Protein AF-A0AAW8API3-F1 (afdb_monomer_lite)

Sequence (40 aa):
KPLGLNGALQLAGMQFHGQQHRALEDARNTARLLPLILPV

Radius of gyration: 10.2 Å; chains: 1; bounding box: 29×16×21 Å

Secondary structure (DSSP, 8-state):
-PPPHHHHHHHTT----S-TT-HHHHHHHHHTTHHHHS--

pLDDT: mean 90.56, std 6.21, range [74.5, 95.5]

InterPro domains:
  IPR012337 Ribonuclease H-like superfamily [SSF53098] (2-38)
  IPR036397 Ribonuclease H superfamily [G3DSA:3.30.420.10] (1-39)

Structure (mmCIF, N/CA/C/O backbone):
data_AF-A0AAW8API3-F1
#
_entry.id   AF-A0AAW8API3-F1
#
loop_
_atom_site.group_PDB
_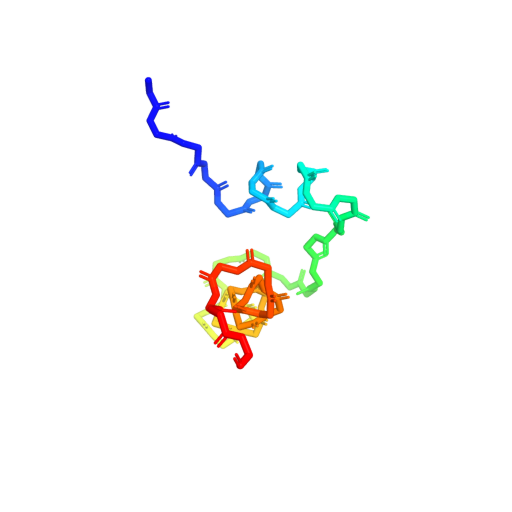atom_site.id
_atom_site.type_symbol
_atom_site.label_atom_id
_atom_site.label_alt_id
_atom_site.label_comp_id
_atom_site.label_asym_id
_atom_site.label_entity_id
_atom_site.label_seq_id
_atom_site.pdbx_PDB_ins_code
_atom_site.Cartn_x
_atom_site.Cartn_y
_atom_site.Cartn_z
_atom_site.occupancy
_atom_site.B_iso_or_equiv
_atom_site.auth_seq_id
_atom_site.auth_comp_id
_atom_site.auth_asym_id
_atom_site.auth_atom_id
_atom_site.pdbx_PDB_model_num
ATOM 1 N N . LYS A 1 1 ? 12.299 4.938 7.832 1.00 75.69 1 LYS A N 1
ATOM 2 C CA . LYS A 1 1 ? 12.312 4.706 6.362 1.00 75.69 1 LYS A CA 1
ATOM 3 C C . LYS A 1 1 ? 10.887 4.323 5.963 1.00 75.69 1 LYS A C 1
ATOM 5 O O . LYS A 1 1 ? 10.358 3.461 6.654 1.00 75.69 1 LYS A O 1
ATOM 10 N N . PRO A 1 2 ? 10.235 4.972 4.980 1.00 74.50 2 PRO A N 1
ATOM 11 C CA . PRO A 1 2 ? 8.871 4.603 4.599 1.00 74.50 2 PRO A CA 1
ATOM 12 C C . PRO A 1 2 ? 8.836 3.174 4.045 1.00 74.50 2 PRO A C 1
ATOM 14 O O . PRO A 1 2 ? 9.779 2.738 3.381 1.00 74.50 2 PRO A O 1
ATOM 17 N N . LEU A 1 3 ? 7.768 2.449 4.366 1.00 84.94 3 LEU A N 1
ATOM 18 C CA . LEU A 1 3 ? 7.537 1.083 3.915 1.00 84.94 3 LEU A CA 1
ATOM 19 C C . LEU A 1 3 ? 7.102 1.098 2.442 1.00 84.94 3 LEU A C 1
ATOM 21 O O . LEU A 1 3 ? 6.231 1.879 2.065 1.00 84.94 3 LEU A O 1
ATOM 25 N N . GLY A 1 4 ? 7.710 0.255 1.606 1.00 91.00 4 GLY A N 1
ATOM 26 C CA . GLY A 1 4 ? 7.274 0.079 0.216 1.00 91.00 4 GLY 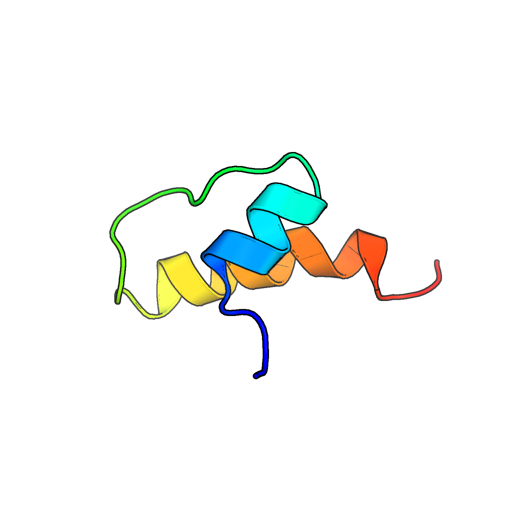A CA 1
ATOM 27 C C . GLY A 1 4 ? 5.976 -0.731 0.110 1.00 91.00 4 GLY A C 1
ATOM 28 O O . GLY A 1 4 ? 5.562 -1.374 1.074 1.00 91.00 4 GLY A O 1
ATOM 29 N N . LEU A 1 5 ? 5.374 -0.764 -1.085 1.00 91.38 5 LEU A N 1
ATOM 30 C CA . LEU A 1 5 ? 4.105 -1.459 -1.350 1.00 91.38 5 LEU A CA 1
ATOM 31 C C . LEU A 1 5 ? 4.105 -2.925 -0.878 1.00 91.38 5 LEU A C 1
ATOM 33 O O . LEU A 1 5 ? 3.177 -3.343 -0.194 1.00 91.38 5 LEU A O 1
ATOM 37 N N . ASN A 1 6 ? 5.167 -3.687 -1.162 1.00 92.19 6 ASN A N 1
ATOM 38 C CA . ASN A 1 6 ? 5.278 -5.080 -0.706 1.00 9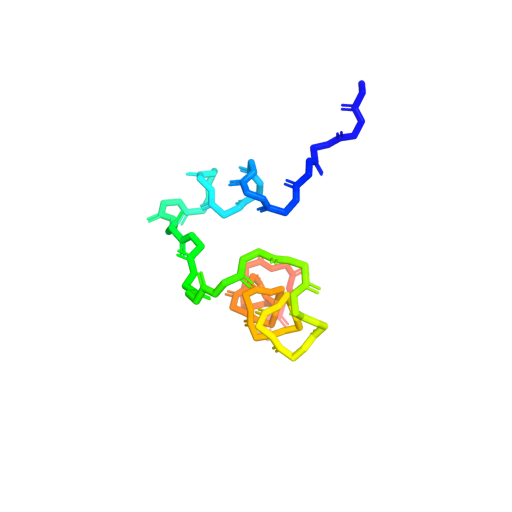2.19 6 ASN A CA 1
ATOM 39 C C . ASN A 1 6 ? 5.232 -5.212 0.816 1.00 92.19 6 ASN A C 1
ATOM 41 O O . ASN A 1 6 ? 4.582 -6.116 1.330 1.00 92.19 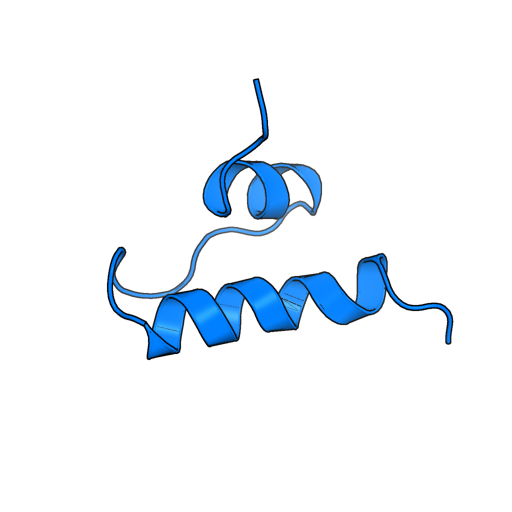6 ASN A O 1
ATOM 45 N N . GLY A 1 7 ? 5.893 -4.305 1.535 1.00 93.44 7 GLY A N 1
ATOM 46 C CA . GLY A 1 7 ? 5.861 -4.315 2.991 1.00 93.44 7 GLY A CA 1
ATOM 47 C C . GLY A 1 7 ? 4.470 -3.972 3.520 1.00 93.44 7 GLY A C 1
ATOM 48 O O . GLY A 1 7 ? 3.994 -4.619 4.447 1.00 93.44 7 GLY A O 1
ATOM 49 N N . ALA A 1 8 ? 3.787 -3.002 2.905 1.00 94.19 8 ALA A N 1
ATOM 50 C CA . ALA A 1 8 ? 2.423 -2.642 3.287 1.00 94.19 8 ALA A CA 1
ATOM 51 C C . ALA A 1 8 ? 1.447 -3.811 3.079 1.00 94.19 8 ALA A C 1
ATOM 53 O O . ALA A 1 8 ? 0.646 -4.111 3.961 1.00 94.19 8 ALA A O 1
ATOM 54 N N . LEU A 1 9 ? 1.567 -4.523 1.954 1.00 94.69 9 LEU A N 1
ATOM 55 C CA . LEU A 1 9 ? 0.795 -5.737 1.688 1.00 94.69 9 LEU A CA 1
ATOM 56 C C . LEU A 1 9 ? 1.087 -6.826 2.721 1.00 94.69 9 LEU A C 1
ATOM 58 O O . LEU A 1 9 ? 0.149 -7.395 3.269 1.00 94.69 9 LEU A O 1
ATOM 62 N N . GLN A 1 10 ? 2.358 -7.078 3.040 1.00 94.31 10 GLN A N 1
ATOM 63 C CA . GLN A 1 10 ? 2.736 -8.085 4.035 1.00 94.31 10 GLN A CA 1
ATOM 64 C C . GLN A 1 10 ? 2.148 -7.787 5.419 1.00 94.31 10 GLN A C 1
ATOM 66 O O . GLN A 1 10 ? 1.649 -8.704 6.068 1.00 94.31 10 GLN A O 1
ATOM 71 N N . LEU A 1 11 ? 2.139 -6.521 5.852 1.00 93.81 11 LEU A N 1
ATOM 72 C CA . LEU A 1 11 ? 1.500 -6.121 7.113 1.00 93.81 11 LEU A CA 1
ATOM 73 C C . LEU A 1 11 ? -0.018 -6.343 7.102 1.00 93.81 11 LEU A C 1
ATOM 75 O O . LEU A 1 11 ? -0.598 -6.654 8.137 1.00 93.81 11 LEU A O 1
ATOM 79 N N . ALA A 1 12 ? -0.649 -6.228 5.935 1.00 93.75 12 ALA A N 1
ATOM 80 C CA . ALA A 1 12 ? -2.058 -6.547 5.732 1.00 93.75 12 ALA A CA 1
ATOM 81 C C . ALA A 1 12 ? -2.332 -8.057 5.553 1.00 93.75 12 ALA A C 1
ATOM 83 O O . ALA A 1 12 ? -3.461 -8.438 5.247 1.00 93.75 12 ALA A O 1
ATOM 84 N N . GLY A 1 13 ? -1.321 -8.928 5.683 1.00 95.06 13 GLY A N 1
ATOM 85 C CA . GLY A 1 13 ? -1.452 -10.366 5.414 1.00 95.06 13 GLY A CA 1
ATOM 86 C C . GLY A 1 13 ? -1.649 -10.700 3.929 1.00 95.06 13 GLY A C 1
ATOM 87 O O . GLY A 1 13 ? -2.138 -11.774 3.585 1.00 95.06 13 GLY A O 1
ATOM 88 N N . MET A 1 14 ? -1.290 -9.777 3.036 1.00 95.38 14 MET A N 1
ATOM 89 C CA . MET A 1 14 ? -1.451 -9.886 1.590 1.00 95.38 14 MET A CA 1
ATOM 90 C C . MET A 1 14 ? -0.104 -10.080 0.889 1.00 95.38 14 MET A C 1
ATOM 92 O O . MET A 1 14 ? 0.942 -9.610 1.331 1.00 95.38 14 MET A O 1
ATOM 96 N N . GLN A 1 15 ? -0.140 -10.726 -0.273 1.00 94.69 15 GLN A N 1
ATOM 97 C CA . GLN A 1 15 ? 0.994 -10.800 -1.191 1.00 94.69 15 GLN A CA 1
ATOM 98 C C . GLN A 1 15 ? 0.755 -9.910 -2.410 1.00 94.69 15 GLN A C 1
ATOM 100 O O . GLN A 1 15 ? -0.394 -9.693 -2.819 1.00 94.69 15 GLN A O 1
ATOM 105 N N . PHE A 1 16 ? 1.847 -9.411 -2.989 1.00 94.12 16 PHE A N 1
ATOM 106 C CA . PHE A 1 16 ? 1.818 -8.730 -4.278 1.00 94.12 16 PHE A CA 1
ATOM 107 C C . PHE A 1 16 ? 1.340 -9.689 -5.366 1.00 94.12 16 PHE A C 1
ATOM 109 O O . PHE A 1 16 ? 1.815 -10.819 -5.456 1.00 94.12 16 PHE A O 1
ATOM 116 N N . HIS A 1 17 ? 0.400 -9.231 -6.187 1.00 94.88 17 HIS A N 1
ATOM 117 C CA . HIS A 1 17 ? -0.111 -9.988 -7.322 1.00 94.88 17 HIS A CA 1
ATOM 118 C C . HIS A 1 17 ? 0.374 -9.370 -8.636 1.00 94.88 17 HIS A C 1
ATOM 120 O O . HIS A 1 17 ? 0.131 -8.187 -8.873 1.00 94.88 17 HIS A O 1
ATOM 126 N N . GLY A 1 18 ? 0.971 -10.186 -9.507 1.00 92.31 18 GLY A N 1
ATOM 127 C CA . GLY A 1 18 ? 1.419 -9.776 -10.839 1.00 92.31 18 GLY A CA 1
ATOM 128 C C . GLY A 1 18 ? 2.918 -9.499 -10.914 1.00 92.31 18 GLY A C 1
ATOM 129 O O . GLY A 1 18 ? 3.690 -9.918 -10.050 1.00 92.31 18 GLY A O 1
ATOM 130 N N . GLN A 1 19 ? 3.335 -8.790 -11.957 1.00 90.88 19 GLN A N 1
ATOM 131 C CA . GLN A 1 19 ? 4.714 -8.376 -12.167 1.00 90.88 19 GLN A CA 1
ATOM 132 C C . GLN A 1 19 ? 5.008 -7.046 -11.459 1.00 90.88 19 GLN A C 1
ATOM 134 O O . GLN A 1 19 ? 4.291 -6.053 -11.578 1.00 90.88 19 GLN A O 1
ATOM 139 N N . GLN A 1 20 ? 6.126 -6.992 -10.738 1.00 81.00 20 GLN A N 1
ATOM 140 C CA . GLN A 1 20 ? 6.566 -5.731 -10.151 1.00 81.00 20 GLN A CA 1
ATOM 141 C C . GLN A 1 20 ? 6.895 -4.696 -11.236 1.00 81.00 20 GLN A C 1
ATOM 143 O O . GLN A 1 20 ? 7.389 -5.041 -12.314 1.00 81.00 20 GLN A O 1
ATOM 148 N N . HIS A 1 21 ? 6.658 -3.420 -10.919 1.00 77.19 21 HIS A N 1
ATOM 149 C CA . HIS A 1 21 ? 6.956 -2.266 -11.779 1.00 77.19 21 HIS A CA 1
ATOM 150 C C . HIS A 1 21 ? 6.064 -2.133 -13.022 1.00 77.19 21 HIS A C 1
ATOM 152 O O . HIS A 1 21 ? 6.341 -1.328 -13.915 1.00 77.19 21 HIS A O 1
ATOM 158 N N . ARG A 1 22 ? 4.957 -2.879 -13.085 1.00 88.94 22 ARG A N 1
ATOM 159 C CA . ARG A 1 22 ? 3.838 -2.563 -13.973 1.00 88.94 22 ARG A CA 1
ATOM 160 C C . ARG A 1 22 ? 2.868 -1.661 -13.224 1.00 88.94 22 ARG A C 1
ATOM 162 O O . ARG A 1 22 ? 2.188 -2.101 -12.303 1.00 88.94 22 ARG A O 1
ATOM 169 N N . ALA A 1 23 ? 2.735 -0.422 -13.693 1.00 90.94 23 ALA A N 1
ATOM 170 C CA . ALA A 1 23 ? 1.897 0.592 -13.050 1.00 90.94 23 ALA A CA 1
ATOM 171 C C . ALA A 1 23 ? 0.459 0.118 -12.763 1.00 90.94 23 ALA A C 1
ATOM 173 O O . ALA A 1 23 ? -0.098 0.422 -11.713 1.00 90.94 23 ALA A O 1
ATOM 174 N N . LEU A 1 24 ? -0.136 -0.666 -13.671 1.00 93.94 24 LEU A N 1
ATOM 175 C CA . LEU A 1 24 ? -1.481 -1.211 -13.478 1.00 93.94 24 LEU A CA 1
ATOM 176 C C . LEU A 1 24 ? -1.555 -2.220 -12.320 1.00 93.94 24 LEU A C 1
ATOM 178 O O . LEU A 1 24 ? -2.530 -2.232 -11.571 1.00 93.94 24 LEU A O 1
ATOM 182 N N . GLU A 1 25 ? -0.548 -3.077 -12.172 1.00 95.06 25 GLU A N 1
ATOM 183 C CA . GLU A 1 25 ? -0.503 -4.089 -11.114 1.00 95.06 25 GLU A CA 1
ATOM 184 C C . GLU A 1 25 ? -0.188 -3.440 -9.764 1.00 95.06 25 GLU A C 1
ATOM 186 O O . GLU A 1 25 ? -0.845 -3.753 -8.771 1.00 95.06 25 GLU A O 1
ATOM 191 N N . ASP A 1 26 ? 0.708 -2.451 -9.734 1.00 92.38 26 ASP A N 1
ATOM 192 C CA . ASP A 1 26 ? 0.962 -1.630 -8.545 1.00 92.38 26 ASP A CA 1
ATOM 193 C C . ASP A 1 26 ? -0.312 -0.894 -8.096 1.00 92.38 26 ASP A C 1
ATOM 195 O O . ASP A 1 26 ? -0.654 -0.914 -6.911 1.00 92.38 26 ASP A O 1
ATOM 199 N N . ALA A 1 27 ? -1.073 -0.315 -9.034 1.00 94.75 27 ALA A N 1
ATOM 200 C CA . ALA A 1 27 ? -2.342 0.350 -8.737 1.00 94.75 27 ALA A CA 1
ATOM 201 C C . ALA A 1 27 ? -3.379 -0.628 -8.167 1.00 94.75 27 ALA A C 1
ATOM 203 O O . ALA A 1 27 ? -4.028 -0.322 -7.167 1.00 94.75 27 ALA A O 1
ATOM 204 N N . ARG A 1 28 ? -3.502 -1.834 -8.742 1.00 95.50 28 ARG A N 1
ATOM 205 C CA . ARG A 1 28 ? -4.406 -2.879 -8.230 1.00 95.50 28 ARG A CA 1
ATOM 206 C C . ARG A 1 28 ? -4.018 -3.332 -6.827 1.00 95.50 28 ARG A C 1
ATOM 208 O O . ARG A 1 28 ? -4.882 -3.433 -5.961 1.00 95.50 28 ARG A O 1
ATOM 215 N N . ASN A 1 29 ? -2.735 -3.584 -6.584 1.00 95.38 29 ASN A N 1
ATOM 216 C CA . ASN A 1 29 ? -2.257 -3.979 -5.261 1.00 95.38 29 ASN A CA 1
ATOM 217 C C . ASN A 1 29 ? -2.421 -2.855 -4.230 1.00 95.38 29 ASN A C 1
ATOM 219 O O . ASN A 1 29 ? -2.805 -3.125 -3.098 1.00 95.38 29 ASN A O 1
ATOM 223 N N . THR A 1 30 ? -2.224 -1.599 -4.631 1.00 94.44 30 THR A N 1
ATOM 224 C CA . THR A 1 30 ? -2.487 -0.434 -3.774 1.00 94.44 30 THR A CA 1
ATOM 225 C C . THR A 1 30 ? -3.979 -0.307 -3.455 1.00 94.44 30 THR A C 1
ATOM 227 O O . THR A 1 30 ? -4.343 -0.116 -2.298 1.00 94.44 30 THR A O 1
ATOM 230 N N . ALA A 1 31 ? -4.861 -0.491 -4.444 1.00 95.50 31 ALA A N 1
ATOM 231 C CA . ALA A 1 31 ? -6.311 -0.424 -4.252 1.00 95.50 31 ALA A CA 1
ATOM 232 C C . ALA A 1 31 ? -6.827 -1.467 -3.246 1.00 95.50 31 ALA A C 1
ATOM 234 O O . ALA A 1 31 ? -7.762 -1.189 -2.498 1.00 95.50 31 ALA A O 1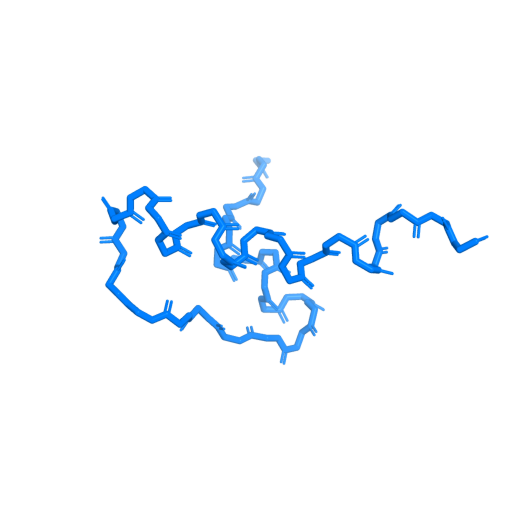
ATOM 235 N N . ARG A 1 32 ? -6.186 -2.642 -3.167 1.00 94.38 32 ARG A N 1
ATOM 236 C CA . ARG A 1 32 ? -6.512 -3.686 -2.176 1.00 94.38 32 ARG A CA 1
ATOM 237 C C . ARG A 1 32 ? -6.268 -3.250 -0.733 1.00 94.38 32 ARG A C 1
ATOM 239 O O . ARG A 1 32 ? -6.872 -3.825 0.166 1.00 94.38 32 ARG A O 1
ATOM 246 N N . LEU A 1 33 ? -5.408 -2.257 -0.511 1.00 94.31 33 LEU A N 1
ATOM 247 C CA . LEU A 1 33 ? -5.180 -1.708 0.820 1.00 94.31 33 LEU A CA 1
ATOM 248 C C . LEU A 1 33 ? -6.292 -0.740 1.237 1.00 94.31 33 LEU A C 1
ATOM 250 O O . LEU A 1 33 ? -6.530 -0.626 2.431 1.00 94.31 33 LEU A O 1
ATOM 254 N N . LEU A 1 34 ? -7.002 -0.092 0.299 1.00 94.38 34 LEU A N 1
ATOM 255 C CA . LEU A 1 34 ? -7.980 0.971 0.590 1.00 94.38 34 LEU A CA 1
ATOM 256 C C . LEU A 1 34 ? -9.028 0.612 1.657 1.00 94.38 34 LEU A C 1
ATOM 258 O O . LEU A 1 34 ? -9.246 1.457 2.525 1.00 94.38 34 LEU A O 1
ATOM 262 N N . PRO A 1 35 ? -9.624 -0.600 1.682 1.00 93.00 35 PRO A N 1
ATOM 263 C CA . PRO A 1 35 ? -10.587 -0.971 2.723 1.00 93.00 35 PRO A CA 1
ATOM 264 C C . PRO A 1 35 ? -10.016 -0.970 4.150 1.00 93.00 35 PRO A C 1
ATOM 266 O O . PRO A 1 35 ? -10.779 -0.941 5.107 1.00 93.00 35 PRO A O 1
ATOM 269 N N . LEU A 1 36 ? -8.689 -1.035 4.307 1.00 89.38 36 LEU A N 1
ATOM 270 C CA . LEU A 1 36 ? -8.009 -1.014 5.606 1.00 89.38 36 LEU A CA 1
ATOM 271 C C . LEU A 1 36 ? -7.653 0.405 6.074 1.00 89.38 36 LEU A C 1
ATOM 273 O O . LEU A 1 36 ? -7.320 0.592 7.241 1.00 89.38 36 LEU A O 1
ATOM 277 N N . ILE A 1 37 ? -7.663 1.387 5.166 1.00 89.12 37 ILE A N 1
ATOM 278 C CA . ILE A 1 37 ? -7.214 2.768 5.425 1.00 89.12 37 ILE A CA 1
ATOM 279 C C . ILE A 1 37 ? -8.390 3.738 5.451 1.00 89.12 37 ILE A C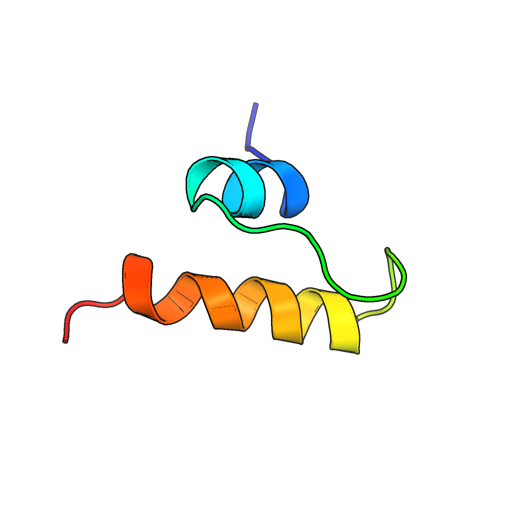 1
ATOM 281 O O . ILE A 1 37 ? -8.365 4.723 6.187 1.00 89.12 37 ILE A O 1
ATOM 285 N N . LEU A 1 38 ? -9.391 3.494 4.605 1.00 87.81 38 LEU A N 1
ATOM 286 C CA . LEU A 1 38 ? -10.568 4.337 4.515 1.00 87.81 38 LEU A CA 1
ATOM 287 C C . LEU A 1 38 ? -11.618 3.847 5.517 1.00 87.81 38 LEU A C 1
ATOM 289 O O . LEU A 1 38 ? -11.938 2.658 5.514 1.00 87.81 38 LEU A O 1
ATOM 293 N N . PRO A 1 39 ? -12.162 4.736 6.364 1.00 79.06 39 PRO A N 1
ATOM 294 C CA . PRO A 1 39 ? -13.325 4.400 7.167 1.00 79.06 39 PRO A CA 1
ATOM 295 C C . PRO A 1 39 ? -14.515 4.100 6.247 1.00 79.06 39 PRO A C 1
ATOM 297 O O . PRO A 1 39 ? -14.684 4.748 5.211 1.00 79.06 39 PRO A O 1
ATOM 300 N N . VAL A 1 40 ? -15.300 3.096 6.638 1.00 74.62 40 VAL A N 1
ATOM 301 C CA . VAL A 1 40 ? -16.591 2.759 6.019 1.00 74.62 40 VAL A CA 1
ATOM 302 C C . VAL A 1 40 ? -17.669 3.768 6.378 1.00 74.62 40 VAL A C 1
ATOM 304 O O . VAL A 1 40 ? -17.642 4.280 7.521 1.00 74.62 40 VAL A O 1
#

Foldseek 3Di:
DDDDLQRLQVVVVHGQDDDPPPPVSSVVSVVVCCVVVDDD

Organism: Klebsiella pneumoniae (NCBI:txid573)